Protein AF-A0A9E5ZB89-F1 (afdb_monomer_lite)

Radius of gyration: 18.55 Å; chains: 1; bounding box: 36×51×30 Å

pLDDT: mean 82.73, std 17.3, range [44.25, 97.94]

Foldseek 3Di:
DVVVVVVVVVVVVVVVVPPDPAAWDWDDDDQKIKIWHDDQFKIKIWIFGVVVTGTDDIDMDTDHDDDDD

Structure (mmCIF, N/CA/C/O backbone):
data_AF-A0A9E5ZB89-F1
#
_entry.id   AF-A0A9E5ZB89-F1
#
loop_
_atom_site.group_PDB
_atom_site.id
_atom_site.type_symbol
_atom_site.label_atom_id
_atom_site.label_alt_id
_atom_site.label_comp_id
_atom_site.label_asym_id
_atom_site.label_entity_id
_atom_site.label_seq_id
_atom_site.pdbx_PDB_ins_code
_atom_site.Cartn_x
_atom_site.Cartn_y
_atom_site.Cartn_z
_atom_site.occupancy
_atom_site.B_iso_or_equiv
_atom_site.auth_seq_id
_atom_site.auth_comp_id
_atom_site.auth_asym_id
_atom_site.auth_atom_id
_atom_site.pdbx_PDB_model_num
ATOM 1 N N . MET A 1 1 ? 7.455 -44.057 -16.809 1.00 56.72 1 MET A N 1
ATOM 2 C CA . MET A 1 1 ? 6.354 -43.321 -16.135 1.00 56.72 1 MET A CA 1
ATOM 3 C C . MET A 1 1 ? 6.809 -42.500 -14.924 1.00 56.72 1 MET A C 1
ATOM 5 O O . MET A 1 1 ? 6.365 -41.370 -14.811 1.00 56.72 1 MET A O 1
ATOM 9 N N . LYS A 1 2 ? 7.716 -42.987 -14.057 1.00 56.53 2 LYS A N 1
ATOM 10 C CA . LYS A 1 2 ? 8.188 -42.231 -12.872 1.00 56.53 2 LYS A CA 1
ATOM 11 C C . LYS A 1 2 ? 8.991 -40.956 -13.199 1.00 56.53 2 LYS A C 1
ATOM 13 O O . LYS A 1 2 ? 8.797 -39.939 -12.552 1.00 56.53 2 LYS A O 1
ATOM 18 N N . LEU A 1 3 ? 9.836 -40.988 -14.236 1.00 56.28 3 LEU A N 1
ATOM 19 C CA . LEU A 1 3 ? 10.685 -39.852 -14.632 1.00 56.28 3 LEU A CA 1
ATOM 20 C C . LEU A 1 3 ? 9.877 -38.654 -15.169 1.00 56.28 3 LEU A C 1
ATOM 22 O O . LEU A 1 3 ? 10.181 -37.508 -14.855 1.00 56.28 3 LEU A O 1
ATOM 26 N N . LEU A 1 4 ? 8.808 -38.931 -15.923 1.00 67.00 4 LEU A N 1
ATOM 27 C CA . LEU A 1 4 ? 7.935 -37.904 -16.497 1.00 67.00 4 LEU A CA 1
ATOM 28 C C . LEU A 1 4 ? 7.205 -37.112 -15.399 1.00 67.00 4 LEU A C 1
ATOM 30 O O . LEU A 1 4 ? 7.097 -35.895 -15.486 1.00 67.00 4 LEU A O 1
ATOM 34 N N . GLY A 1 5 ? 6.774 -37.794 -14.331 1.00 65.06 5 GLY A N 1
ATOM 35 C CA . GLY A 1 5 ? 6.116 -37.156 -13.188 1.00 65.06 5 GLY A CA 1
ATOM 36 C C . GLY A 1 5 ? 7.033 -36.210 -12.409 1.00 65.06 5 GLY A C 1
ATOM 37 O O . GLY A 1 5 ? 6.592 -35.141 -11.999 1.00 65.06 5 GLY A O 1
ATOM 38 N N . ILE A 1 6 ? 8.316 -36.557 -12.260 1.00 69.81 6 ILE A N 1
ATOM 39 C CA . ILE A 1 6 ? 9.302 -35.705 -11.573 1.00 69.81 6 ILE A CA 1
ATOM 40 C C . ILE A 1 6 ? 9.582 -34.441 -12.398 1.00 69.81 6 ILE A C 1
ATOM 42 O O . ILE A 1 6 ? 9.607 -33.346 -11.845 1.00 69.81 6 ILE A O 1
ATOM 46 N N . ILE A 1 7 ? 9.726 -34.565 -13.723 1.00 69.62 7 ILE A N 1
ATOM 47 C CA . ILE A 1 7 ? 9.933 -33.413 -14.619 1.00 69.62 7 ILE A CA 1
ATOM 48 C C . ILE A 1 7 ? 8.735 -32.459 -14.560 1.00 69.62 7 ILE A C 1
ATOM 50 O O . ILE A 1 7 ? 8.922 -31.253 -14.408 1.00 69.62 7 ILE A O 1
ATOM 54 N N . VAL A 1 8 ? 7.509 -32.987 -14.606 1.00 67.62 8 VAL A N 1
ATOM 55 C CA . VAL A 1 8 ? 6.288 -32.172 -14.507 1.00 67.62 8 VAL A CA 1
ATOM 56 C C . VAL A 1 8 ? 6.207 -31.460 -13.150 1.00 67.62 8 VAL A C 1
ATOM 58 O O . VAL A 1 8 ? 5.968 -30.255 -13.115 1.00 67.62 8 VAL A O 1
ATOM 61 N N . ALA A 1 9 ? 6.491 -32.153 -12.044 1.00 60.62 9 ALA A N 1
ATOM 62 C CA . ALA A 1 9 ? 6.490 -31.562 -10.703 1.00 60.62 9 ALA A CA 1
ATOM 63 C C . ALA A 1 9 ? 7.552 -30.459 -10.528 1.00 60.62 9 ALA A C 1
ATOM 65 O O . ALA A 1 9 ? 7.258 -29.404 -9.967 1.00 60.62 9 ALA A O 1
ATOM 66 N N . MET A 1 10 ? 8.767 -30.660 -11.052 1.00 59.94 10 MET A N 1
ATOM 67 C CA . MET A 1 10 ? 9.811 -29.628 -11.039 1.00 59.94 10 MET A CA 1
ATOM 68 C C . MET A 1 10 ? 9.399 -28.409 -11.874 1.00 59.94 10 MET A C 1
ATOM 70 O O . MET A 1 10 ? 9.552 -27.281 -11.416 1.00 59.94 10 MET A O 1
ATOM 74 N N . SER A 1 11 ? 8.797 -28.624 -13.048 1.00 57.88 11 SER A N 1
ATOM 75 C CA . SER A 1 11 ? 8.313 -27.551 -13.935 1.00 57.88 11 SER A CA 1
ATOM 76 C C . SER A 1 11 ? 7.237 -26.679 -13.275 1.00 57.88 11 SER A C 1
ATOM 78 O O . SER A 1 11 ? 7.272 -25.454 -13.386 1.00 57.88 11 SER A O 1
ATOM 80 N N . LEU A 1 12 ? 6.311 -27.300 -12.536 1.00 56.81 12 LEU A N 1
ATOM 81 C CA . LEU A 1 12 ? 5.292 -26.601 -11.745 1.00 56.81 12 LEU A CA 1
ATOM 82 C C . LEU A 1 12 ? 5.910 -25.758 -10.619 1.00 56.81 12 LEU A C 1
ATOM 84 O O . LEU A 1 12 ? 5.441 -24.651 -10.369 1.00 56.81 12 LEU A O 1
ATOM 88 N N . CYS A 1 13 ? 6.992 -26.224 -9.990 1.00 55.09 13 CYS A N 1
ATOM 89 C CA . CYS A 1 13 ? 7.701 -25.474 -8.949 1.00 55.09 13 CYS A CA 1
ATOM 90 C C . CYS A 1 13 ? 8.337 -24.170 -9.476 1.00 55.09 13 CYS A C 1
ATOM 92 O O . CYS A 1 13 ? 8.345 -23.157 -8.778 1.00 55.09 13 CYS A O 1
ATOM 94 N N . PHE A 1 14 ? 8.832 -24.150 -10.720 1.00 53.38 14 PHE A N 1
ATOM 95 C CA . PHE A 1 14 ? 9.399 -22.933 -11.319 1.00 53.38 14 PHE A CA 1
ATOM 96 C C . PHE A 1 14 ? 8.335 -21.880 -11.651 1.00 53.38 14 PHE A C 1
ATOM 98 O O . PHE A 1 14 ? 8.591 -20.690 -11.476 1.00 53.38 14 PHE A O 1
ATOM 105 N N . ALA A 1 15 ? 7.128 -22.294 -12.048 1.00 52.19 15 ALA A N 1
ATOM 106 C CA . ALA A 1 15 ? 6.026 -21.369 -12.321 1.00 52.19 15 ALA A CA 1
ATOM 107 C C . ALA A 1 15 ? 5.577 -20.590 -11.066 1.00 52.19 15 ALA A C 1
ATOM 109 O O . ALA A 1 15 ? 5.166 -19.436 -11.170 1.00 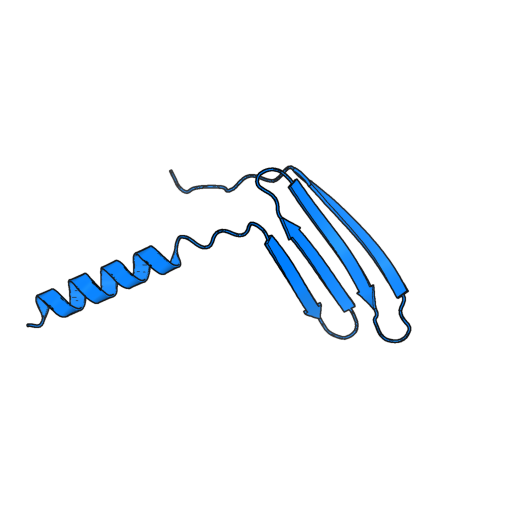52.19 15 ALA A O 1
ATOM 110 N N . VAL A 1 16 ? 5.730 -21.172 -9.869 1.00 49.44 16 VAL A N 1
ATOM 111 C CA . VAL A 1 16 ? 5.404 -20.508 -8.590 1.00 49.44 16 VAL A CA 1
ATOM 112 C C . VAL A 1 16 ? 6.389 -19.372 -8.254 1.00 49.44 16 VAL A C 1
ATOM 114 O O . VAL A 1 16 ? 6.040 -18.461 -7.507 1.00 49.44 16 VAL A O 1
ATOM 117 N N . ASN A 1 17 ? 7.588 -19.355 -8.851 1.00 51.59 17 ASN A N 1
ATOM 118 C CA . ASN A 1 17 ? 8.618 -18.336 -8.599 1.00 51.59 17 ASN A CA 1
ATOM 119 C C . ASN A 1 17 ? 8.461 -17.048 -9.437 1.00 51.59 17 ASN A C 1
ATOM 121 O O . ASN A 1 17 ? 9.230 -16.096 -9.282 1.00 51.59 17 ASN A O 1
ATOM 125 N N . ALA A 1 18 ? 7.442 -16.968 -10.295 1.00 55.62 18 ALA A N 1
ATOM 126 C CA . ALA A 1 18 ? 7.144 -15.785 -11.099 1.00 55.62 18 ALA A CA 1
ATOM 127 C C . ALA A 1 18 ? 5.896 -15.038 -10.594 1.00 55.62 18 ALA A C 1
ATOM 129 O O . ALA A 1 18 ? 5.034 -14.665 -11.383 1.00 55.62 18 ALA A O 1
ATOM 130 N N . GLN A 1 19 ? 5.778 -14.793 -9.285 1.00 69.19 19 GLN A N 1
ATOM 131 C CA . GLN A 1 19 ? 4.743 -13.879 -8.792 1.00 69.19 19 GLN A CA 1
ATOM 132 C C . GLN A 1 19 ? 5.098 -12.453 -9.239 1.00 69.19 19 GLN A C 1
ATOM 134 O O . GLN A 1 19 ? 6.125 -11.909 -8.832 1.00 69.19 19 GLN A O 1
ATOM 139 N N . ASN A 1 20 ? 4.293 -11.879 -10.138 1.00 82.00 20 ASN A N 1
ATOM 140 C CA . ASN A 1 20 ? 4.368 -10.466 -10.497 1.00 82.00 20 ASN A CA 1
ATOM 141 C C . ASN A 1 20 ? 3.640 -9.665 -9.405 1.00 82.00 20 ASN A C 1
ATOM 143 O O . ASN A 1 20 ? 2.423 -9.801 -9.294 1.00 82.00 20 ASN A O 1
ATOM 147 N N . PRO A 1 21 ? 4.344 -8.869 -8.583 1.00 84.19 21 PRO A N 1
ATOM 148 C CA . PRO A 1 21 ? 3.723 -8.175 -7.460 1.00 84.19 21 PRO A CA 1
ATOM 149 C C . PRO A 1 21 ? 2.971 -6.900 -7.888 1.00 84.19 21 PRO A C 1
ATOM 151 O O . PRO A 1 21 ? 2.317 -6.277 -7.053 1.00 84.19 21 PRO A O 1
ATOM 154 N N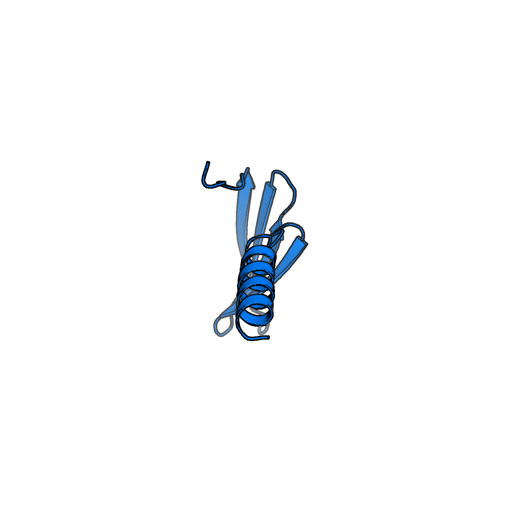 . ILE A 1 22 ? 3.052 -6.509 -9.167 1.00 92.12 22 ILE A N 1
ATOM 155 C CA . ILE A 1 22 ? 2.366 -5.337 -9.720 1.00 92.12 22 ILE A CA 1
ATOM 156 C C . ILE A 1 22 ? 0.852 -5.523 -9.610 1.00 92.12 22 ILE A C 1
ATOM 158 O O . ILE A 1 22 ? 0.299 -6.516 -10.082 1.00 92.12 22 ILE A O 1
ATOM 162 N N . GLY A 1 23 ? 0.180 -4.545 -9.010 1.00 93.62 23 GLY A N 1
ATOM 163 C CA . GLY A 1 23 ? -1.258 -4.570 -8.783 1.00 93.62 23 GLY A CA 1
ATOM 164 C C . GLY A 1 23 ? -1.672 -3.829 -7.517 1.00 93.62 23 GLY A C 1
ATOM 165 O O . GLY A 1 23 ? -0.874 -3.131 -6.888 1.00 93.62 23 GLY A O 1
ATOM 166 N N . ALA A 1 24 ? -2.943 -3.994 -7.156 1.00 95.88 24 ALA A N 1
ATOM 167 C CA . ALA A 1 24 ? -3.503 -3.505 -5.905 1.00 95.88 24 ALA A CA 1
ATOM 168 C C . ALA A 1 24 ? -3.766 -4.680 -4.959 1.00 95.88 24 ALA A C 1
ATOM 170 O O . ALA A 1 24 ? -4.351 -5.688 -5.357 1.00 95.88 24 ALA A O 1
ATOM 171 N N . TRP A 1 25 ? -3.357 -4.529 -3.706 1.00 95.19 25 TRP A N 1
ATOM 172 C CA . TRP A 1 25 ? -3.466 -5.550 -2.673 1.00 95.19 25 TRP A CA 1
ATOM 173 C C . TRP A 1 25 ? -4.099 -4.953 -1.424 1.00 95.19 25 TRP A C 1
ATOM 175 O O . TRP A 1 25 ? -3.853 -3.795 -1.090 1.00 95.19 25 TRP A O 1
ATOM 185 N N . GLU A 1 26 ? -4.891 -5.750 -0.716 1.00 94.94 26 GLU A N 1
ATOM 186 C CA . GLU A 1 26 ? -5.417 -5.389 0.597 1.00 94.94 26 GLU A CA 1
ATOM 187 C C . GLU A 1 26 ? -4.792 -6.299 1.656 1.00 94.94 26 GLU A C 1
ATOM 189 O O . GLU A 1 26 ? -4.740 -7.519 1.496 1.00 94.94 26 GLU A O 1
ATOM 194 N N . ALA A 1 27 ? -4.339 -5.704 2.756 1.00 93.62 27 ALA A N 1
ATOM 195 C CA . ALA A 1 27 ? -3.901 -6.415 3.946 1.00 93.62 27 ALA A CA 1
ATOM 196 C C . ALA A 1 27 ? -4.776 -6.023 5.140 1.00 93.62 27 ALA A C 1
ATOM 198 O O . ALA A 1 27 ? -5.212 -4.878 5.265 1.00 93.62 27 ALA A O 1
ATOM 199 N N . LYS A 1 28 ? -5.011 -6.973 6.049 1.00 95.12 28 LYS A N 1
ATOM 200 C CA . LYS A 1 28 ? -5.762 -6.749 7.286 1.00 95.12 28 LYS A CA 1
ATOM 201 C C . LYS A 1 28 ? -5.021 -7.359 8.468 1.00 95.12 28 LYS A C 1
ATOM 203 O O . LYS A 1 28 ? -4.690 -8.541 8.444 1.00 95.12 28 LYS A O 1
ATOM 208 N N . GLN A 1 29 ? -4.839 -6.570 9.521 1.00 93.44 29 GLN A N 1
ATOM 209 C CA . GLN A 1 29 ? -4.354 -7.031 10.816 1.00 93.44 29 GLN A CA 1
ATOM 210 C C . GLN A 1 29 ? -5.176 -6.359 11.916 1.00 93.44 29 GLN A C 1
ATOM 212 O O . GLN A 1 29 ? -5.146 -5.141 12.067 1.00 93.44 29 GLN A O 1
ATOM 217 N N . ASN A 1 30 ? -5.909 -7.158 12.694 1.00 92.19 30 ASN A N 1
ATOM 218 C CA . ASN A 1 30 ? -6.852 -6.668 13.703 1.00 92.19 30 ASN A CA 1
ATOM 219 C C . ASN A 1 30 ? -7.866 -5.666 13.105 1.00 92.19 30 ASN A C 1
ATOM 221 O O . ASN A 1 30 ? -8.600 -6.009 12.171 1.00 92.19 30 ASN A O 1
ATOM 225 N N . ASP A 1 31 ? -7.911 -4.451 13.652 1.00 94.56 31 ASP A N 1
ATOM 226 C CA . ASP A 1 31 ? -8.749 -3.321 13.248 1.00 94.56 31 ASP A CA 1
ATOM 227 C C . ASP A 1 31 ? -8.098 -2.424 12.179 1.00 94.56 31 ASP A C 1
ATOM 229 O O . ASP A 1 31 ? -8.745 -1.505 11.675 1.00 94.56 31 ASP A O 1
ATOM 233 N N . ILE A 1 32 ? -6.845 -2.699 11.803 1.00 96.06 32 ILE A N 1
ATOM 234 C CA . ILE A 1 32 ? -6.095 -1.952 10.793 1.00 96.06 32 ILE A CA 1
ATOM 235 C C . ILE A 1 32 ? -6.175 -2.679 9.451 1.00 96.06 32 ILE A C 1
ATOM 237 O O . ILE A 1 32 ? -5.943 -3.887 9.336 1.00 96.06 32 ILE A O 1
ATOM 241 N N . ARG A 1 33 ? -6.468 -1.913 8.407 1.00 97.44 33 ARG A N 1
ATOM 242 C CA . ARG A 1 33 ? -6.393 -2.318 7.009 1.00 97.44 33 ARG A CA 1
ATOM 243 C C . ARG A 1 33 ? -5.335 -1.507 6.288 1.00 97.44 33 ARG A C 1
ATOM 245 O O . ARG A 1 33 ? -5.041 -0.375 6.675 1.00 97.44 33 ARG A O 1
ATOM 252 N N . ALA A 1 34 ? -4.786 -2.087 5.234 1.00 97.38 34 ALA A N 1
ATOM 253 C CA . ALA A 1 34 ? -3.877 -1.403 4.340 1.00 97.38 34 ALA A CA 1
ATOM 254 C C . ALA A 1 34 ? -4.211 -1.716 2.883 1.00 97.38 34 ALA A C 1
ATOM 256 O O . ALA A 1 34 ? -4.480 -2.867 2.553 1.00 97.38 34 ALA A O 1
ATOM 257 N N . ILE A 1 35 ? -4.154 -0.704 2.018 1.00 97.56 35 ILE A N 1
ATOM 258 C CA . ILE A 1 35 ? -4.195 -0.872 0.560 1.00 97.56 35 ILE A CA 1
ATOM 259 C C . ILE A 1 35 ? -2.807 -0.569 0.019 1.00 97.56 35 ILE A C 1
ATOM 261 O O . ILE A 1 35 ? -2.235 0.472 0.344 1.00 97.56 35 ILE A O 1
ATOM 265 N N . TRP A 1 36 ? -2.253 -1.498 -0.752 1.00 96.38 36 TRP A N 1
ATOM 266 C CA . TRP A 1 36 ? -0.926 -1.408 -1.348 1.00 96.38 36 TRP A CA 1
ATOM 267 C C . TRP A 1 36 ? -1.096 -1.355 -2.860 1.00 96.38 36 TRP A C 1
ATOM 269 O O . TRP A 1 36 ? -1.763 -2.212 -3.432 1.00 96.38 36 TRP A O 1
ATOM 279 N N . ILE A 1 37 ? -0.492 -0.370 -3.510 1.00 96.38 37 ILE A N 1
ATOM 280 C CA . ILE A 1 37 ? -0.470 -0.235 -4.965 1.00 96.38 37 ILE A CA 1
ATOM 281 C C . ILE A 1 37 ? 0.987 -0.341 -5.397 1.00 96.38 37 ILE A C 1
ATOM 283 O O . ILE A 1 37 ? 1.803 0.509 -5.038 1.00 96.38 37 ILE A O 1
ATOM 287 N N . LEU A 1 38 ? 1.308 -1.399 -6.138 1.00 95.44 38 LEU A N 1
ATOM 288 C CA . LEU A 1 38 ? 2.624 -1.623 -6.726 1.00 95.44 38 LEU A CA 1
ATOM 289 C C . LEU A 1 38 ? 2.527 -1.436 -8.237 1.00 95.44 38 LEU A C 1
ATOM 291 O O . LEU A 1 38 ? 1.756 -2.122 -8.907 1.00 95.44 38 LEU A O 1
ATOM 295 N N . THR A 1 39 ? 3.328 -0.524 -8.770 1.00 94.00 39 THR A N 1
ATOM 296 C CA . THR A 1 39 ? 3.570 -0.361 -10.211 1.00 94.00 39 THR A CA 1
ATOM 297 C C . THR A 1 39 ? 4.934 -0.944 -10.567 1.00 94.00 39 THR A C 1
ATOM 299 O O . THR A 1 39 ? 5.565 -1.561 -9.724 1.00 94.00 39 THR A O 1
ATOM 302 N N . GLU A 1 40 ? 5.430 -0.766 -11.789 1.00 91.88 40 GLU A N 1
ATOM 303 C CA . GLU A 1 40 ? 6.774 -1.237 -12.163 1.00 91.88 40 GLU A CA 1
ATOM 304 C C . GLU A 1 40 ? 7.914 -0.555 -11.393 1.00 91.88 40 GLU A C 1
ATOM 306 O O . GLU A 1 40 ? 8.984 -1.140 -11.248 1.00 91.88 40 GLU A O 1
ATOM 311 N N . SER A 1 41 ? 7.696 0.667 -10.905 1.00 92.19 41 SER A N 1
ATOM 312 C CA . SER A 1 41 ? 8.746 1.484 -10.290 1.00 92.19 41 SER A CA 1
ATOM 313 C C . SER A 1 41 ? 8.390 2.013 -8.911 1.00 92.19 41 SER A C 1
ATOM 315 O O . SER A 1 41 ? 9.285 2.426 -8.186 1.00 92.19 41 SER A O 1
ATOM 317 N N . ASN A 1 42 ? 7.109 2.033 -8.536 1.00 95.75 42 ASN A N 1
ATOM 318 C CA . ASN A 1 42 ? 6.639 2.711 -7.333 1.00 95.75 42 ASN A CA 1
ATOM 319 C C . ASN A 1 42 ? 5.735 1.822 -6.477 1.00 95.75 42 ASN A C 1
ATOM 321 O O . ASN A 1 42 ? 4.952 1.014 -6.976 1.00 95.75 42 ASN A O 1
ATOM 325 N N . LEU A 1 43 ? 5.868 1.997 -5.168 1.00 95.38 43 LEU A N 1
ATOM 326 C CA . LEU A 1 43 ? 5.037 1.408 -4.132 1.00 95.38 43 LEU A CA 1
ATOM 327 C C . LEU A 1 43 ? 4.320 2.546 -3.411 1.00 95.38 43 LEU A C 1
ATOM 329 O O . LEU A 1 43 ? 4.940 3.529 -3.016 1.00 95.38 43 LEU A O 1
ATOM 333 N N . THR A 1 44 ? 3.014 2.419 -3.211 1.00 97.56 44 THR A N 1
ATOM 334 C CA . THR A 1 44 ? 2.236 3.301 -2.335 1.00 97.56 44 THR A CA 1
ATOM 335 C C . THR A 1 44 ? 1.378 2.461 -1.405 1.00 97.56 44 THR A C 1
ATOM 337 O O . THR A 1 44 ? 0.767 1.486 -1.831 1.00 97.56 44 THR A O 1
ATOM 340 N N . ILE A 1 45 ? 1.329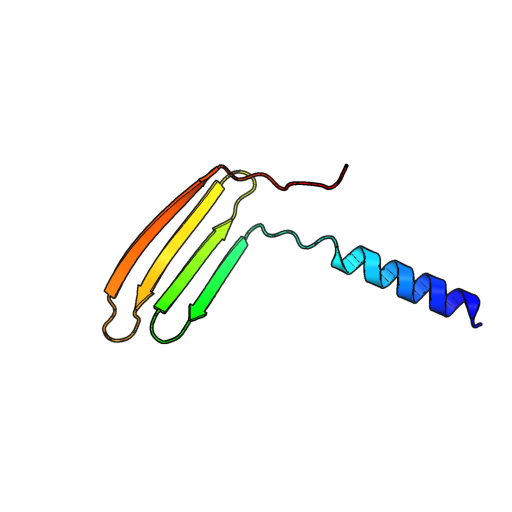 2.838 -0.132 1.00 97.62 45 ILE A N 1
ATOM 341 C CA . ILE A 1 45 ? 0.592 2.144 0.916 1.00 97.62 45 ILE A CA 1
ATOM 342 C C . ILE A 1 45 ? -0.225 3.162 1.707 1.00 97.62 45 ILE A C 1
ATOM 344 O O . ILE A 1 45 ? 0.310 4.177 2.149 1.00 97.62 45 ILE A O 1
ATOM 348 N N . ALA A 1 46 ? -1.501 2.865 1.939 1.00 97.94 46 ALA A N 1
ATOM 349 C CA . ALA A 1 46 ? -2.365 3.626 2.837 1.00 97.94 46 ALA A CA 1
ATOM 350 C C . ALA A 1 46 ? -2.889 2.727 3.958 1.00 97.94 46 ALA A C 1
ATOM 352 O O . ALA A 1 46 ? -3.415 1.654 3.670 1.00 97.94 46 ALA A O 1
ATOM 353 N N . TYR A 1 47 ? -2.788 3.180 5.211 1.00 97.94 47 TYR A N 1
ATOM 354 C CA . TYR A 1 47 ? -3.280 2.477 6.399 1.00 97.94 47 TYR A CA 1
ATOM 355 C C . TYR A 1 47 ? -4.507 3.178 6.983 1.00 97.94 47 TYR A C 1
ATOM 357 O O . TYR A 1 47 ? -4.520 4.401 7.145 1.00 97.94 47 TYR A O 1
ATOM 365 N N . PHE A 1 48 ? -5.532 2.407 7.339 1.00 97.81 48 PHE A N 1
ATOM 366 C CA . PHE A 1 48 ? -6.792 2.930 7.867 1.00 97.81 48 PHE A CA 1
ATOM 367 C C . PHE A 1 48 ? -7.495 1.929 8.790 1.00 97.81 48 PHE A C 1
ATOM 369 O O . PHE A 1 48 ? -7.315 0.720 8.669 1.00 97.81 48 PHE A O 1
ATOM 376 N N . LYS A 1 49 ? -8.331 2.430 9.701 1.00 97.81 49 LYS A N 1
ATOM 377 C CA . LYS A 1 49 ? -9.346 1.642 10.415 1.00 97.81 49 LYS A CA 1
ATOM 378 C C . LYS A 1 49 ? -10.680 1.761 9.696 1.00 97.81 49 LYS A C 1
ATOM 380 O O . LYS A 1 49 ? -10.938 2.780 9.058 1.00 97.81 49 LYS A O 1
ATOM 385 N N . THR A 1 50 ? -11.525 0.737 9.799 1.00 93.25 50 THR A N 1
ATOM 386 C CA . THR A 1 50 ? -12.872 0.753 9.196 1.00 93.25 50 THR A CA 1
ATOM 387 C C . THR A 1 50 ? -13.997 1.027 10.185 1.00 93.25 50 THR A C 1
ATOM 389 O O . THR A 1 50 ? -15.083 1.379 9.741 1.00 93.25 50 THR A O 1
ATOM 392 N N . ASP A 1 51 ? -13.756 0.878 11.490 1.00 92.56 51 ASP A N 1
ATOM 393 C CA . ASP A 1 51 ? -14.755 1.148 12.529 1.00 92.56 51 ASP A CA 1
ATOM 394 C C . ASP A 1 51 ? -14.101 1.680 13.829 1.00 92.56 51 ASP A C 1
ATOM 396 O O . ASP A 1 51 ? -13.447 0.912 14.539 1.00 92.56 51 ASP A O 1
ATOM 400 N N . PRO A 1 52 ? -14.211 2.991 14.119 1.00 92.31 52 PRO A N 1
ATOM 401 C CA . PRO A 1 52 ? -14.668 4.022 13.189 1.00 92.31 52 PRO A CA 1
ATOM 402 C C . PRO A 1 52 ? -13.722 4.134 11.983 1.00 92.31 52 PRO A C 1
ATOM 404 O O . PRO A 1 52 ? -12.531 3.816 12.066 1.00 92.31 52 PRO A O 1
ATOM 407 N N . ALA A 1 53 ? -14.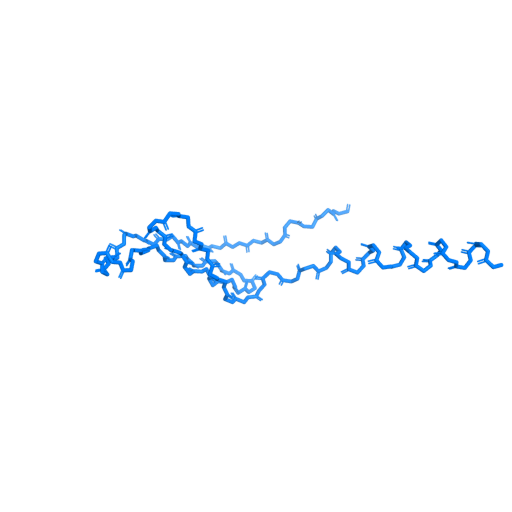243 4.600 10.845 1.00 94.81 53 ALA A N 1
ATOM 408 C CA . ALA A 1 53 ? -13.419 4.865 9.672 1.00 94.81 53 ALA A CA 1
ATOM 409 C C . ALA A 1 53 ? -12.400 5.967 10.001 1.00 94.81 53 ALA A C 1
ATOM 411 O O . ALA A 1 53 ? -12.772 7.098 10.307 1.00 94.81 53 ALA A O 1
ATOM 412 N N . THR A 1 54 ? -11.109 5.641 10.007 1.00 97.56 54 THR A N 1
ATOM 413 C CA . THR A 1 54 ? -10.052 6.583 10.403 1.00 97.56 54 THR A CA 1
ATOM 414 C C . THR A 1 54 ? -8.808 6.342 9.566 1.00 97.56 54 THR A C 1
ATOM 416 O O . THR A 1 54 ? -8.234 5.255 9.598 1.00 97.56 54 THR A O 1
ATOM 419 N N . PHE A 1 55 ? -8.381 7.361 8.822 1.00 97.00 55 PHE A N 1
ATOM 420 C CA . PHE A 1 55 ? -7.081 7.362 8.160 1.00 97.00 55 PHE A CA 1
ATOM 421 C C . PHE A 1 55 ? -5.969 7.397 9.210 1.00 97.00 55 PHE A C 1
ATOM 423 O O . PHE A 1 55 ? -6.043 8.182 10.153 1.00 97.00 55 PHE A O 1
ATOM 430 N N . LEU A 1 56 ? -4.950 6.555 9.049 1.00 97.25 56 LEU A N 1
ATOM 431 C CA . LEU A 1 56 ? -3.825 6.503 9.978 1.00 97.25 56 LEU A CA 1
ATOM 432 C C . LEU A 1 56 ? -2.607 7.211 9.387 1.00 97.25 56 LEU A C 1
ATOM 434 O O . LEU A 1 56 ? -2.146 8.196 9.953 1.00 97.25 56 LEU A O 1
ATOM 438 N N . TRP A 1 57 ? -2.082 6.708 8.268 1.00 97.69 57 TRP A N 1
ATOM 439 C CA . TRP A 1 57 ? -0.902 7.256 7.594 1.00 97.69 57 TRP A CA 1
ATOM 440 C C . TRP A 1 57 ? -0.677 6.584 6.231 1.00 97.69 57 TRP A C 1
ATOM 442 O O . TRP A 1 57 ? -1.331 5.595 5.886 1.00 97.69 57 TRP A O 1
ATOM 452 N N . THR A 1 58 ? 0.277 7.113 5.463 1.00 97.81 58 THR A N 1
ATOM 453 C CA . THR A 1 58 ? 0.709 6.582 4.161 1.00 97.81 58 THR A CA 1
ATOM 454 C C . THR A 1 58 ? 2.220 6.428 4.088 1.00 97.81 58 THR A C 1
ATOM 456 O O . THR A 1 58 ? 2.950 7.259 4.626 1.00 97.81 58 THR A O 1
ATOM 459 N N . ALA A 1 59 ? 2.681 5.418 3.357 1.00 96.12 59 ALA A N 1
ATOM 460 C CA . ALA A 1 59 ? 4.067 5.280 2.919 1.00 96.12 59 ALA A CA 1
ATOM 461 C C . ALA A 1 59 ? 4.126 5.105 1.407 1.00 96.12 59 ALA A C 1
ATOM 463 O O . ALA A 1 59 ? 3.159 4.690 0.772 1.00 96.12 59 ALA A O 1
ATOM 464 N N . GLY A 1 60 ? 5.288 5.374 0.835 1.00 95.88 60 GLY A N 1
ATOM 465 C CA . GLY A 1 60 ? 5.557 5.048 -0.549 1.00 95.88 60 GLY A CA 1
ATOM 466 C C . GLY A 1 60 ? 6.979 5.389 -0.942 1.00 95.88 60 GLY A C 1
ATOM 467 O O . GLY A 1 60 ? 7.745 5.927 -0.142 1.00 95.88 60 GLY A O 1
ATOM 468 N N . GLY A 1 61 ? 7.312 5.051 -2.176 1.00 96.44 61 GLY A N 1
ATOM 469 C CA . GLY A 1 61 ? 8.604 5.336 -2.772 1.00 96.44 61 GLY A CA 1
ATOM 470 C C . GLY A 1 61 ? 8.915 4.392 -3.917 1.00 96.44 61 GLY A C 1
ATOM 471 O O . GLY A 1 61 ? 8.111 3.526 -4.281 1.00 96.44 61 GLY A O 1
ATOM 472 N N . ASP A 1 62 ? 10.111 4.562 -4.460 1.00 95.69 62 ASP A N 1
ATOM 473 C CA . ASP A 1 62 ? 10.597 3.701 -5.520 1.00 95.69 62 ASP A CA 1
ATOM 474 C C . ASP A 1 62 ? 10.869 2.290 -4.990 1.00 95.69 62 ASP A C 1
ATOM 476 O O . ASP A 1 62 ? 11.352 2.095 -3.870 1.00 95.69 62 ASP A O 1
ATOM 480 N N . TRP A 1 63 ? 10.583 1.288 -5.815 1.00 89.75 63 TRP A N 1
ATOM 481 C CA . TRP A 1 63 ? 10.972 -0.090 -5.548 1.00 89.75 63 TRP A CA 1
ATOM 482 C C . TRP A 1 63 ? 11.605 -0.709 -6.786 1.00 89.75 63 TRP A C 1
ATOM 484 O O . TRP A 1 63 ? 11.435 -0.253 -7.915 1.00 89.75 63 TRP A O 1
ATOM 494 N N . SER A 1 64 ? 12.351 -1.783 -6.565 1.00 86.81 64 SER A N 1
ATOM 495 C CA . SER A 1 64 ? 12.848 -2.621 -7.644 1.00 86.81 64 SER A CA 1
ATOM 496 C C . SER A 1 64 ? 12.773 -4.076 -7.223 1.00 86.81 64 SER A C 1
ATOM 498 O O . SER A 1 64 ? 12.978 -4.427 -6.056 1.00 86.81 64 SER A O 1
ATOM 500 N N . ARG A 1 65 ? 12.460 -4.947 -8.181 1.00 77.06 65 ARG A N 1
ATOM 501 C CA . ARG A 1 65 ? 12.509 -6.383 -7.942 1.00 77.06 65 ARG A CA 1
ATOM 502 C C . ARG A 1 65 ? 13.969 -6.797 -7.812 1.00 77.06 65 ARG A C 1
ATOM 504 O O . ARG A 1 65 ? 14.716 -6.756 -8.786 1.00 77.06 65 ARG A O 1
ATOM 511 N N . ILE A 1 66 ? 14.362 -7.249 -6.626 1.00 76.44 66 ILE A N 1
ATOM 512 C CA . ILE A 1 66 ? 15.656 -7.906 -6.446 1.00 76.44 66 ILE A CA 1
ATOM 513 C C . ILE A 1 66 ? 15.534 -9.309 -7.051 1.00 76.44 66 ILE A C 1
ATOM 515 O O . ILE A 1 66 ? 14.926 -10.204 -6.466 1.00 76.44 66 ILE A O 1
ATOM 519 N N . GLY A 1 67 ? 16.054 -9.484 -8.264 1.00 65.56 67 GLY A N 1
ATOM 520 C CA . GLY A 1 67 ? 16.258 -10.804 -8.852 1.00 65.56 67 GLY A CA 1
ATOM 521 C C . GLY A 1 67 ? 17.523 -11.443 -8.280 1.00 65.56 67 GLY A C 1
ATOM 522 O O . GLY A 1 67 ? 18.554 -10.778 -8.180 1.00 65.56 67 GLY A O 1
ATOM 523 N N . ILE A 1 68 ? 17.458 -12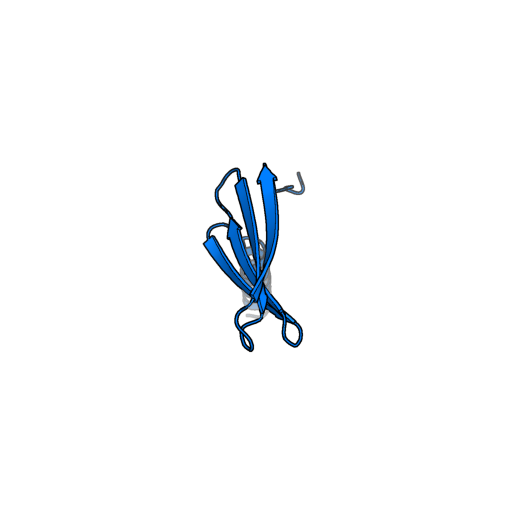.728 -7.922 1.00 54.41 68 ILE A N 1
ATOM 524 C CA . ILE A 1 68 ? 18.667 -13.550 -7.774 1.00 54.41 68 ILE A CA 1
ATOM 525 C C . ILE A 1 68 ? 19.273 -13.632 -9.181 1.00 54.41 68 ILE A C 1
ATOM 527 O O . ILE A 1 68 ? 18.598 -14.100 -10.098 1.00 54.41 68 ILE A O 1
ATOM 531 N N . LYS A 1 69 ? 20.476 -13.076 -9.359 1.00 44.25 69 LYS A N 1
ATOM 532 C CA . LYS A 1 69 ? 21.243 -13.211 -10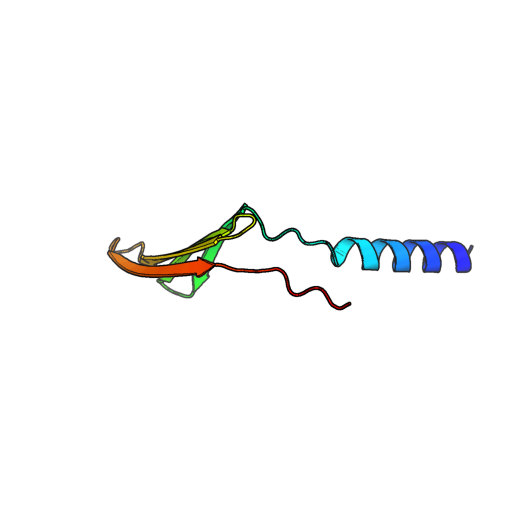.604 1.00 44.25 69 LYS A CA 1
ATOM 533 C C . LYS A 1 69 ? 21.691 -14.650 -10.810 1.00 44.25 69 LYS A C 1
ATOM 535 O O . LYS A 1 69 ? 22.048 -15.289 -9.796 1.00 44.25 69 LYS A O 1
#

Sequence (69 aa):
MKLLGIIVAMSLCFAVNAQNPIGAWEAKQNDIRAIWILTESNLTIAYFKTDPATFLWTAGGDWSRIGIK

Secondary structure (DSSP, 8-state):
-HHHHHHHHHHHHHHTT-----EEEEEEETTEEEEEEE-SSEEEEEEEEETTEEEEEEEEEE-------